Protein AF-A0A536EDR3-F1 (afdb_monomer_lite)

Sequence (91 aa):
MSAYGLRVNRAAQEHVRSRLARLAAVEEAVATGSVVESAYEALAEAPSMLVVASLDDVTLSPRRPNLPGAASRPNWSIALPRTLEQLRRDA

Structure (mmCIF, N/CA/C/O backbone):
data_AF-A0A536EDR3-F1
#
_entry.id   AF-A0A536EDR3-F1
#
loop_
_atom_site.group_PDB
_atom_site.id
_atom_site.type_symbol
_atom_site.label_atom_id
_atom_site.label_alt_id
_atom_site.label_comp_id
_atom_site.label_asym_id
_atom_site.label_entity_id
_atom_site.label_seq_id
_atom_site.pdbx_PDB_ins_code
_atom_site.Cartn_x
_atom_site.Cartn_y
_atom_site.Cartn_z
_atom_site.occupancy
_atom_site.B_iso_or_equiv
_atom_site.auth_seq_id
_atom_site.auth_comp_id
_atom_site.auth_asym_id
_atom_site.auth_atom_id
_atom_site.pdbx_PDB_model_num
ATOM 1 N N . MET A 1 1 ? -3.345 3.440 -23.100 1.00 73.00 1 MET A N 1
ATOM 2 C CA . MET A 1 1 ? -2.582 2.254 -22.644 1.00 73.00 1 MET A CA 1
ATO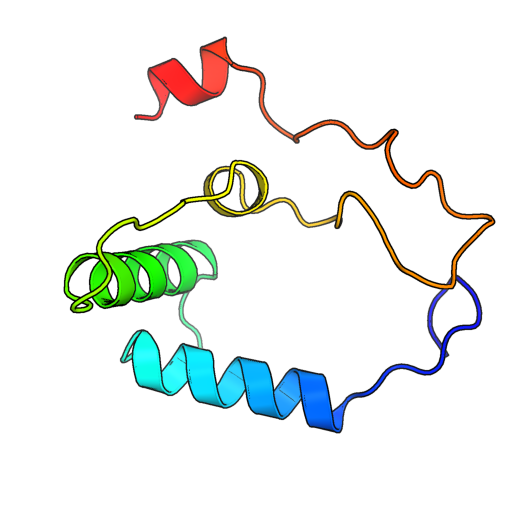M 3 C C . MET A 1 1 ? -1.543 2.708 -21.628 1.00 73.00 1 MET A C 1
ATOM 5 O O . MET A 1 1 ? -1.224 3.891 -21.621 1.00 73.00 1 MET A O 1
ATOM 9 N N . SER A 1 2 ? -1.080 1.828 -20.738 1.00 84.06 2 SER A N 1
ATOM 10 C CA . SER A 1 2 ? 0.046 2.124 -19.840 1.00 84.06 2 SER A CA 1
ATOM 11 C C . SER A 1 2 ? 1.369 2.155 -20.618 1.00 84.06 2 SER A C 1
ATOM 13 O O . SER A 1 2 ? 1.416 1.710 -21.765 1.00 84.06 2 SER A O 1
ATOM 15 N N . ALA A 1 3 ? 2.455 2.597 -19.975 1.00 87.12 3 ALA A N 1
ATOM 16 C CA . ALA A 1 3 ? 3.812 2.536 -20.534 1.00 87.12 3 ALA A CA 1
ATOM 17 C C . ALA A 1 3 ? 4.274 1.108 -20.911 1.00 87.12 3 ALA A C 1
ATOM 19 O O . ALA A 1 3 ? 5.239 0.951 -21.647 1.00 87.12 3 ALA A O 1
ATOM 20 N N . TYR A 1 4 ? 3.569 0.073 -20.438 1.00 90.50 4 TYR A N 1
ATOM 21 C CA . TYR A 1 4 ? 3.843 -1.342 -20.718 1.00 90.50 4 TYR A CA 1
ATOM 22 C C . TYR A 1 4 ? 2.786 -1.983 -21.630 1.00 90.50 4 TYR A C 1
ATOM 24 O O . TYR A 1 4 ? 2.635 -3.199 -21.645 1.00 90.50 4 TYR A O 1
ATOM 32 N N . GLY A 1 5 ? 1.989 -1.178 -22.340 1.00 90.19 5 GLY A N 1
ATOM 33 C CA . GLY A 1 5 ? 0.988 -1.675 -23.286 1.00 90.19 5 GLY A CA 1
ATOM 34 C C . GLY A 1 5 ? -0.272 -2.275 -22.652 1.00 90.19 5 GLY A C 1
ATOM 35 O O . GLY 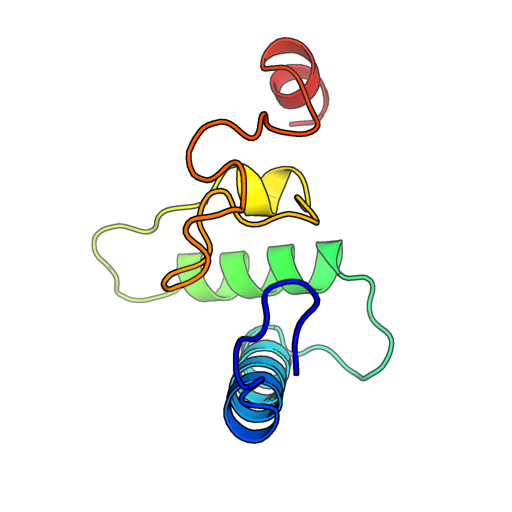A 1 5 ? -1.117 -2.821 -23.353 1.00 90.19 5 GLY A O 1
ATOM 36 N N . LEU A 1 6 ? -0.456 -2.145 -21.336 1.00 90.00 6 LEU A N 1
ATOM 37 C CA . LEU A 1 6 ? -1.638 -2.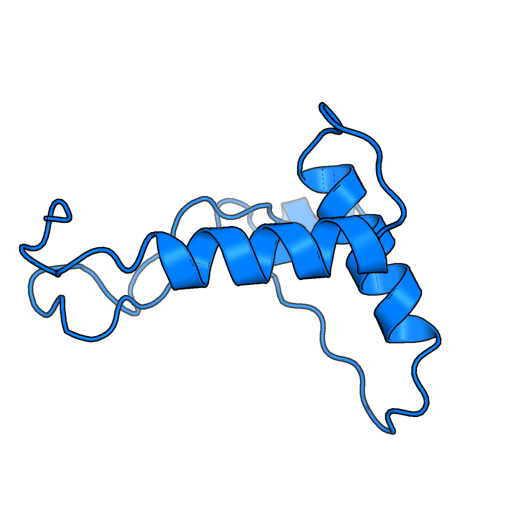671 -20.653 1.00 90.00 6 LEU A CA 1
ATOM 38 C C . LEU A 1 6 ? -2.826 -1.708 -20.757 1.00 90.00 6 LEU A C 1
ATOM 40 O O . LEU A 1 6 ? -2.673 -0.479 -20.768 1.00 90.00 6 LEU A O 1
ATOM 44 N N . ARG A 1 7 ? -4.045 -2.255 -20.788 1.00 91.88 7 ARG A N 1
ATOM 45 C CA . ARG A 1 7 ? -5.271 -1.453 -20.709 1.00 91.88 7 ARG A CA 1
ATOM 46 C C . ARG A 1 7 ? -5.460 -0.949 -19.279 1.00 91.88 7 ARG A C 1
ATOM 48 O O . ARG A 1 7 ? -5.582 -1.734 -18.346 1.00 91.88 7 ARG A O 1
ATOM 55 N N . VAL A 1 8 ? -5.513 0.370 -19.116 1.00 89.62 8 VAL A N 1
ATOM 56 C CA . VAL A 1 8 ? -5.768 1.003 -17.817 1.00 89.62 8 VAL A CA 1
ATOM 57 C C . VAL A 1 8 ? -7.266 0.952 -17.532 1.00 89.62 8 VAL A C 1
ATOM 59 O O . VAL A 1 8 ? -8.063 1.480 -18.310 1.00 89.62 8 VAL A O 1
ATOM 62 N N . ASN A 1 9 ? -7.656 0.324 -16.423 1.00 92.31 9 ASN A N 1
ATOM 63 C CA . ASN A 1 9 ? -9.048 0.289 -15.987 1.00 92.31 9 ASN A CA 1
ATOM 64 C C . ASN A 1 9 ? -9.367 1.512 -15.113 1.00 92.31 9 ASN A C 1
ATOM 66 O O . ASN A 1 9 ? -9.336 1.433 -13.886 1.00 92.31 9 ASN A O 1
ATOM 70 N N . ARG A 1 10 ? -9.670 2.645 -15.759 1.00 93.81 10 ARG A N 1
ATOM 71 C CA . ARG A 1 10 ? -9.964 3.910 -15.064 1.00 93.81 10 ARG A CA 1
ATOM 72 C C . ARG A 1 10 ? -11.180 3.814 -14.142 1.00 93.81 10 ARG A C 1
ATOM 74 O O . ARG A 1 10 ? -11.137 4.349 -13.044 1.00 93.81 10 ARG A O 1
ATOM 81 N N . ALA A 1 11 ? -12.217 3.083 -14.552 1.00 95.44 11 ALA A N 1
ATOM 82 C CA . ALA A 1 11 ? -13.413 2.886 -13.735 1.00 95.44 11 ALA A CA 1
ATOM 83 C C . ALA A 1 11 ? -13.091 2.156 -12.420 1.00 95.44 11 ALA A C 1
ATOM 85 O O . ALA A 1 11 ? -13.541 2.567 -11.356 1.00 95.44 11 ALA A O 1
ATOM 86 N N . ALA A 1 12 ? -12.252 1.114 -12.470 1.00 93.19 12 ALA A N 1
ATOM 87 C CA . ALA A 1 12 ? -11.797 0.433 -11.258 1.00 93.19 12 ALA A CA 1
ATOM 88 C C . ALA A 1 12 ? -10.923 1.331 -10.367 1.00 93.19 12 ALA A C 1
ATOM 90 O O . ALA A 1 12 ? -11.051 1.271 -9.146 1.00 93.19 12 ALA A O 1
ATOM 91 N N . GLN A 1 13 ? -10.058 2.167 -10.956 1.00 92.38 13 GLN A N 1
ATOM 92 C CA . GLN A 1 13 ? -9.254 3.125 -10.186 1.00 92.38 13 GLN A CA 1
ATOM 93 C C . GLN A 1 13 ? -10.140 4.127 -9.438 1.00 92.38 13 GLN A C 1
ATOM 95 O O . GLN A 1 13 ? -9.944 4.324 -8.241 1.00 92.38 13 GLN A O 1
ATOM 100 N N . GLU A 1 14 ? -11.140 4.697 -10.114 1.00 94.25 14 GLU A N 1
ATOM 101 C CA . GLU A 1 14 ? -12.076 5.642 -9.498 1.00 94.25 14 GLU A CA 1
ATOM 102 C C . GLU A 1 14 ? -12.905 4.976 -8.394 1.00 94.25 14 GLU A C 1
ATOM 104 O O . GLU A 1 14 ? -13.063 5.514 -7.302 1.00 94.25 14 GLU A O 1
ATOM 109 N N . HIS A 1 15 ? -13.352 3.740 -8.623 1.00 95.19 15 HIS A N 1
ATOM 110 C CA . HIS A 1 15 ? -14.079 2.977 -7.614 1.00 95.19 15 HIS A CA 1
ATOM 111 C C . HIS A 1 15 ? -13.247 2.722 -6.342 1.00 95.19 15 HIS A C 1
ATOM 113 O O . HIS A 1 15 ? -13.767 2.805 -5.229 1.00 95.19 15 HIS A O 1
ATOM 119 N N . VAL A 1 16 ? -11.952 2.414 -6.478 1.00 92.31 16 VAL A N 1
ATOM 120 C CA . VAL A 1 16 ? -11.049 2.274 -5.322 1.00 92.31 16 VAL A CA 1
ATOM 121 C C . VAL A 1 16 ? -10.850 3.618 -4.622 1.00 92.31 16 VAL A C 1
ATOM 123 O O . VAL A 1 16 ? -10.946 3.670 -3.398 1.00 92.31 16 VAL A O 1
ATOM 126 N N . ARG A 1 17 ? -10.645 4.702 -5.381 1.00 91.06 17 ARG A N 1
ATOM 127 C CA . ARG A 1 17 ? -10.490 6.058 -4.837 1.00 91.06 17 ARG A CA 1
ATOM 128 C C . ARG A 1 17 ? -11.709 6.483 -4.015 1.00 91.06 17 ARG A C 1
ATOM 130 O O . ARG A 1 17 ? -11.540 6.906 -2.877 1.00 91.06 17 ARG A O 1
ATOM 137 N N . SER A 1 18 ? -12.918 6.298 -4.541 1.00 91.12 18 SER A N 1
ATOM 138 C CA . SER A 1 18 ? -14.167 6.609 -3.833 1.00 91.12 18 SER A CA 1
ATOM 139 C C . SER A 1 18 ? -14.324 5.797 -2.540 1.00 91.12 18 SER A C 1
ATOM 141 O O . SER A 1 18 ? -14.708 6.343 -1.504 1.00 91.12 18 SER A O 1
ATOM 143 N N . ARG A 1 19 ? -13.969 4.502 -2.555 1.00 91.69 19 ARG A N 1
ATOM 144 C CA . ARG A 1 19 ? -14.001 3.671 -1.341 1.00 91.69 19 ARG A CA 1
ATOM 145 C C . ARG A 1 19 ? -13.004 4.134 -0.284 1.00 91.69 19 ARG A C 1
ATOM 147 O O . ARG A 1 19 ? -13.378 4.162 0.883 1.00 91.69 19 ARG A O 1
ATOM 154 N N . LEU A 1 20 ? -11.785 4.496 -0.684 1.00 90.31 20 LEU A N 1
ATOM 155 C CA . LEU A 1 20 ? -10.775 5.027 0.233 1.00 90.31 20 LEU A CA 1
ATOM 156 C C . LEU A 1 20 ? -11.206 6.369 0.822 1.00 90.31 20 LEU A C 1
ATOM 158 O O . LEU A 1 20 ? -11.130 6.524 2.030 1.00 90.31 20 LEU A O 1
ATOM 162 N N . ALA A 1 21 ? -11.732 7.289 0.008 1.00 89.06 21 ALA A N 1
ATOM 163 C CA . ALA A 1 21 ? -12.224 8.579 0.495 1.00 89.06 21 ALA A CA 1
ATOM 164 C C . ALA A 1 21 ? -13.319 8.410 1.561 1.00 89.06 21 ALA A C 1
ATOM 166 O O . ALA A 1 21 ? -13.271 9.039 2.613 1.00 89.06 21 ALA A O 1
ATOM 167 N N . ARG A 1 22 ? -14.266 7.489 1.326 1.00 89.19 22 ARG A N 1
ATOM 168 C CA . ARG A 1 22 ? -15.320 7.170 2.297 1.00 89.19 22 ARG A CA 1
ATOM 169 C C . ARG A 1 22 ? -14.777 6.511 3.565 1.00 89.19 22 ARG A C 1
ATOM 171 O O . ARG A 1 22 ? -15.264 6.818 4.643 1.00 89.19 22 ARG A O 1
ATOM 178 N N . LEU A 1 23 ? -13.833 5.577 3.435 1.00 86.88 23 LEU A N 1
ATOM 179 C CA . LEU A 1 23 ? -13.267 4.844 4.572 1.00 86.88 23 LEU A CA 1
ATOM 180 C C . LEU A 1 23 ? -12.405 5.751 5.458 1.00 86.88 23 LEU A C 1
ATOM 182 O O . LEU A 1 23 ? -12.523 5.697 6.672 1.00 86.88 23 LEU A O 1
ATOM 186 N N . ALA A 1 24 ? -11.572 6.585 4.838 1.00 83.31 24 ALA A N 1
ATOM 187 C CA . ALA A 1 24 ? -10.677 7.514 5.515 1.00 83.31 24 ALA A CA 1
ATOM 188 C C . ALA A 1 24 ? -11.380 8.804 5.982 1.00 83.31 24 ALA A C 1
ATOM 190 O O . ALA A 1 24 ? -10.735 9.645 6.592 1.00 83.31 24 ALA A O 1
ATOM 191 N N . ALA A 1 25 ? -12.674 8.981 5.680 1.00 83.88 25 ALA A N 1
ATOM 192 C CA . ALA A 1 25 ? -13.457 10.177 6.011 1.00 83.88 25 ALA A CA 1
ATOM 193 C C . ALA A 1 25 ? -12.778 11.506 5.602 1.00 83.88 25 ALA A C 1
ATOM 195 O O . ALA A 1 25 ? -12.909 12.521 6.281 1.00 83.88 25 ALA A O 1
ATOM 196 N N . VAL A 1 26 ? -12.051 11.498 4.481 1.00 79.69 26 VAL A N 1
ATOM 197 C CA . VAL A 1 26 ? -11.288 12.650 3.980 1.00 79.69 26 VAL A CA 1
ATOM 198 C C . VAL A 1 26 ? -12.080 13.446 2.943 1.00 79.69 26 VAL A C 1
ATOM 200 O O . VAL A 1 26 ? -12.717 12.872 2.056 1.00 79.69 26 VAL A O 1
ATOM 203 N N . GLU A 1 27 ? -11.998 14.775 3.022 1.00 74.88 27 GLU A N 1
ATOM 204 C CA . GLU A 1 27 ? -12.473 15.684 1.972 1.00 74.88 27 GLU A CA 1
ATOM 205 C C . GLU A 1 27 ? -11.518 15.691 0.757 1.00 74.88 27 GLU A C 1
ATOM 207 O O . GLU A 1 27 ? -10.434 15.096 0.768 1.00 74.88 27 GLU A O 1
ATOM 212 N N . GLU A 1 28 ? -11.913 16.347 -0.338 1.00 68.25 28 GLU A N 1
ATOM 213 C CA . GLU A 1 28 ? -11.028 16.510 -1.494 1.00 68.25 28 GLU A CA 1
ATOM 214 C C . GLU A 1 28 ? -9.780 17.348 -1.129 1.00 68.25 28 GLU A C 1
ATOM 216 O O . GLU A 1 28 ? -9.856 18.288 -0.349 1.00 68.25 28 GLU A O 1
ATOM 221 N N . ALA A 1 29 ? -8.626 17.012 -1.727 1.00 72.12 29 ALA A N 1
ATOM 222 C CA . ALA A 1 29 ? -7.316 17.677 -1.561 1.00 72.12 29 ALA A CA 1
ATOM 223 C C . ALA A 1 29 ? -6.478 17.359 -0.297 1.00 72.12 29 ALA A C 1
ATOM 225 O O . ALA A 1 29 ? -5.526 18.079 0.004 1.00 72.12 29 ALA A O 1
ATOM 226 N N . VAL A 1 30 ? -6.730 16.239 0.386 1.00 84.12 30 VAL A N 1
ATOM 227 C CA . VAL A 1 30 ? -5.866 15.747 1.481 1.00 84.12 30 VAL A CA 1
ATOM 228 C C . VAL A 1 30 ? -4.570 15.101 0.957 1.00 84.12 30 VAL A C 1
ATOM 230 O O . VAL A 1 30 ? -4.550 14.464 -0.101 1.00 84.12 30 VAL A O 1
ATOM 233 N N . ALA A 1 31 ? -3.469 15.255 1.703 1.00 89.88 31 ALA A N 1
ATOM 234 C CA . ALA A 1 31 ? -2.187 14.625 1.392 1.00 89.88 31 ALA A CA 1
ATOM 235 C C . ALA A 1 31 ? -2.295 13.089 1.404 1.00 89.88 31 ALA A C 1
ATOM 237 O O . ALA A 1 31 ? -2.922 12.509 2.286 1.00 89.88 31 ALA A O 1
ATOM 238 N N . THR A 1 32 ? -1.630 12.412 0.460 1.00 89.94 32 THR A N 1
ATOM 239 C CA . THR A 1 32 ? -1.685 10.942 0.333 1.00 89.94 32 THR A CA 1
ATOM 240 C C . THR A 1 32 ? -1.333 10.214 1.632 1.00 89.94 32 THR A C 1
ATOM 242 O O . THR A 1 32 ? -1.975 9.217 1.942 1.00 89.94 32 THR A O 1
ATOM 245 N N . GLY A 1 33 ? -0.354 10.718 2.394 1.00 92.12 33 GLY A N 1
ATOM 246 C CA . GLY A 1 33 ? 0.037 10.147 3.689 1.00 92.12 33 GLY A CA 1
ATOM 247 C C . GLY A 1 33 ? -1.124 10.085 4.677 1.00 92.12 33 GLY A C 1
ATOM 248 O O . GLY A 1 33 ? -1.431 9.012 5.178 1.00 92.12 33 GLY A O 1
ATOM 249 N N . SER A 1 34 ? -1.855 11.188 4.843 1.00 91.56 34 SER A N 1
ATOM 250 C CA . SER A 1 34 ? -3.015 11.241 5.739 1.00 91.56 34 SER A CA 1
ATOM 251 C C . SER A 1 34 ? -4.148 10.315 5.284 1.00 91.56 34 SER A C 1
ATOM 253 O O . SER A 1 34 ? -4.796 9.683 6.106 1.00 91.56 34 SER A O 1
ATOM 255 N N . VAL A 1 35 ? -4.363 10.161 3.969 1.00 92.44 35 VAL A N 1
ATOM 256 C CA . VAL A 1 35 ? -5.345 9.185 3.453 1.00 92.44 35 VAL A CA 1
ATOM 257 C C . VAL A 1 35 ? -4.940 7.749 3.802 1.00 92.44 35 VAL A C 1
ATOM 259 O O . VAL A 1 35 ? -5.801 6.931 4.122 1.00 92.44 35 VAL A O 1
ATOM 262 N N . VAL A 1 36 ? -3.644 7.429 3.724 1.00 93.69 36 VAL A N 1
ATOM 263 C CA . VAL A 1 36 ? -3.106 6.114 4.099 1.00 93.69 36 VAL A CA 1
ATOM 264 C C . VAL A 1 36 ? -3.263 5.878 5.600 1.00 93.69 36 VAL A C 1
ATOM 266 O O . VAL A 1 36 ? -3.784 4.833 5.980 1.00 93.69 36 VAL A O 1
ATOM 269 N N . GLU A 1 37 ? -2.878 6.845 6.434 1.00 93.19 37 GLU A N 1
ATOM 270 C CA . GLU A 1 37 ? -3.019 6.782 7.894 1.00 93.19 37 GLU A CA 1
ATOM 271 C C . GLU A 1 37 ? -4.473 6.524 8.302 1.00 93.19 37 GLU A C 1
ATOM 273 O O . GLU A 1 37 ? -4.755 5.492 8.907 1.00 93.19 37 GLU A O 1
ATOM 278 N N . SER A 1 38 ? -5.418 7.360 7.862 1.00 93.62 38 SER A N 1
ATOM 279 C CA . SER A 1 38 ? -6.838 7.197 8.204 1.00 93.62 38 SER A CA 1
ATOM 280 C C . SER A 1 38 ? -7.452 5.901 7.661 1.00 93.62 38 SER A C 1
ATOM 282 O O . SER A 1 38 ? -8.338 5.315 8.283 1.00 93.62 38 SER A O 1
ATOM 284 N N . ALA A 1 39 ? -6.982 5.397 6.513 1.00 93.75 39 ALA A N 1
ATOM 285 C CA . ALA A 1 39 ? -7.408 4.087 6.028 1.00 93.75 39 ALA A CA 1
ATOM 286 C C . ALA A 1 39 ? -6.923 2.952 6.947 1.00 93.75 39 ALA A C 1
ATOM 288 O O . ALA A 1 39 ? -7.680 2.015 7.199 1.00 93.75 39 ALA A O 1
ATOM 289 N N . TYR A 1 40 ? -5.689 3.029 7.456 1.00 94.69 40 TYR A N 1
ATOM 290 C CA . TYR A 1 40 ? -5.160 2.050 8.405 1.00 94.69 40 TYR A CA 1
ATOM 291 C C . TYR A 1 40 ? -5.784 2.174 9.801 1.00 94.69 40 TYR A C 1
ATOM 293 O O . TYR A 1 40 ? -6.023 1.141 10.421 1.00 94.69 40 TYR A O 1
ATOM 301 N N . GLU A 1 41 ? -6.137 3.379 10.259 1.00 94.19 41 GLU A N 1
ATOM 302 C CA . GLU A 1 41 ? -6.936 3.587 11.479 1.00 94.19 41 GLU A CA 1
ATOM 303 C C . GLU A 1 41 ? -8.291 2.875 11.372 1.00 94.19 41 GLU A C 1
ATOM 305 O O . GLU A 1 41 ? -8.659 2.086 12.240 1.00 94.19 41 GLU A O 1
ATOM 310 N N . ALA A 1 42 ? -9.000 3.049 10.252 1.00 93.62 42 ALA A N 1
ATOM 311 C CA . ALA A 1 42 ? -10.268 2.360 10.022 1.00 93.62 42 ALA A CA 1
ATOM 312 C C . ALA A 1 42 ? -10.114 0.827 9.932 1.00 93.62 42 ALA A C 1
ATOM 314 O O . ALA A 1 42 ? -11.016 0.086 10.326 1.00 93.62 42 ALA A O 1
ATOM 315 N N . LEU A 1 43 ? -8.984 0.331 9.411 1.00 93.25 43 LEU A N 1
ATOM 316 C CA . LEU A 1 43 ? -8.679 -1.104 9.388 1.00 93.25 43 LEU A CA 1
ATOM 317 C C . LEU A 1 43 ? -8.339 -1.654 10.777 1.00 93.25 43 LEU A C 1
ATOM 319 O O . LEU A 1 43 ? -8.668 -2.807 11.045 1.00 93.25 43 LEU A O 1
ATOM 323 N N . ALA A 1 44 ? -7.705 -0.862 11.644 1.00 95.19 44 ALA A N 1
ATOM 324 C CA . ALA A 1 44 ? -7.369 -1.260 13.011 1.00 95.19 44 ALA A CA 1
ATOM 325 C C . ALA A 1 44 ? -8.622 -1.510 13.869 1.00 95.19 44 ALA A C 1
ATOM 327 O O . ALA A 1 44 ? -8.619 -2.413 14.700 1.00 95.19 44 ALA A O 1
ATOM 328 N N . GLU A 1 45 ? -9.705 -0.776 13.602 1.00 95.00 45 GLU A N 1
ATOM 329 C CA . GLU A 1 45 ? -11.013 -0.946 14.254 1.00 95.00 45 GLU A CA 1
ATOM 330 C C . GLU A 1 45 ? -11.884 -2.046 13.614 1.00 95.00 45 GLU A C 1
ATOM 332 O O . GLU A 1 45 ? -12.987 -2.346 14.079 1.00 95.00 45 GLU A 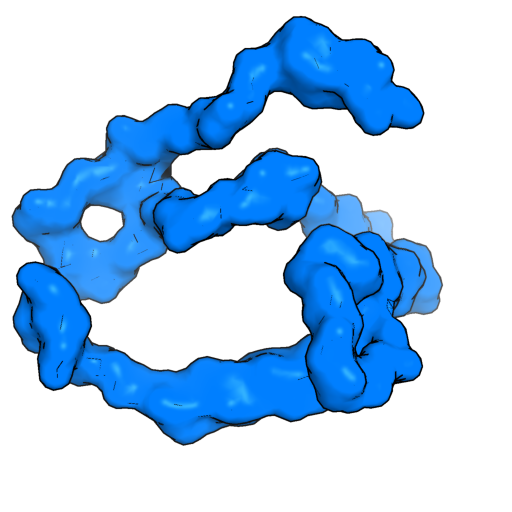O 1
ATOM 337 N N . ALA A 1 46 ? -11.431 -2.663 12.517 1.00 94.69 46 ALA A N 1
ATOM 338 C CA . ALA A 1 46 ? -12.195 -3.713 11.857 1.00 94.69 46 ALA A CA 1
ATOM 339 C C . ALA A 1 46 ? -12.236 -4.989 12.724 1.00 94.69 46 ALA A C 1
ATOM 341 O O . ALA A 1 46 ? -11.242 -5.333 13.362 1.00 94.69 46 ALA A O 1
ATOM 342 N N . PRO A 1 47 ? -13.316 -5.793 12.667 1.00 96.62 47 PRO A N 1
ATOM 343 C CA . PRO A 1 47 ? -13.424 -7.065 13.391 1.00 96.62 47 PRO A CA 1
ATOM 344 C C . PRO A 1 47 ? -12.580 -8.186 12.744 1.00 96.62 47 PRO A C 1
ATOM 346 O O . PRO A 1 47 ? -13.000 -9.340 12.653 1.00 96.62 47 PRO A O 1
ATOM 349 N N . SER A 1 48 ? -11.400 -7.841 12.231 1.00 97.00 48 SER A N 1
ATOM 350 C CA . SER A 1 48 ? -10.454 -8.761 11.610 1.00 97.00 48 SER A CA 1
ATOM 351 C C . SER A 1 48 ? -9.541 -9.353 12.677 1.00 97.00 48 SER A C 1
ATOM 353 O O . SER A 1 48 ? -8.996 -8.634 13.504 1.00 97.00 48 SER A O 1
ATOM 355 N N . MET A 1 49 ? -9.311 -10.666 12.628 1.00 98.06 49 MET A N 1
ATOM 356 C CA . MET A 1 49 ? -8.364 -11.326 13.538 1.00 98.06 49 MET A CA 1
ATOM 357 C C . MET A 1 49 ? -6.917 -10.844 13.332 1.00 98.06 49 MET A C 1
ATOM 359 O O . MET A 1 49 ? -6.125 -10.843 14.269 1.00 98.06 49 MET A O 1
ATOM 363 N N . LEU A 1 50 ? -6.571 -10.459 12.101 1.00 97.38 50 LEU A N 1
ATOM 364 C CA . LEU A 1 50 ? -5.258 -9.950 11.729 1.00 97.38 50 LEU A CA 1
ATOM 365 C C . LEU A 1 50 ? -5.421 -8.747 10.803 1.00 97.38 50 LEU A C 1
ATOM 367 O O . LEU A 1 50 ? -6.134 -8.822 9.801 1.00 97.38 50 LEU A O 1
ATOM 371 N N . VAL A 1 51 ? -4.696 -7.677 11.112 1.00 95.94 51 VAL A N 1
ATOM 372 C CA . VAL A 1 51 ? -4.522 -6.507 10.250 1.00 95.94 51 VAL A CA 1
ATOM 373 C C . VAL A 1 51 ? -3.060 -6.463 9.820 1.00 95.94 51 VAL A C 1
ATOM 375 O O . VAL A 1 51 ? -2.161 -6.694 10.627 1.00 95.94 51 VAL A O 1
ATOM 378 N N . VAL A 1 52 ? -2.816 -6.208 8.536 1.00 96.31 52 VAL A N 1
ATOM 379 C CA . VAL A 1 52 ? -1.467 -6.170 7.961 1.00 96.31 52 VAL A CA 1
ATOM 380 C C . VAL A 1 52 ? -1.246 -4.813 7.317 1.00 96.31 52 VAL A C 1
ATOM 382 O O . VAL A 1 52 ? -2.027 -4.414 6.457 1.00 96.31 52 VAL A O 1
ATOM 385 N N . ALA A 1 53 ? -0.155 -4.150 7.694 1.00 94.25 53 ALA A N 1
ATOM 386 C CA . ALA A 1 53 ? 0.339 -2.955 7.025 1.00 94.25 53 ALA A CA 1
ATOM 387 C C . ALA A 1 53 ? 1.492 -3.302 6.080 1.00 94.25 53 ALA A C 1
ATOM 389 O O . ALA A 1 53 ? 2.368 -4.104 6.415 1.00 94.25 53 ALA A O 1
ATOM 390 N N . SER A 1 54 ? 1.490 -2.706 4.887 1.00 93.81 54 SER A N 1
ATOM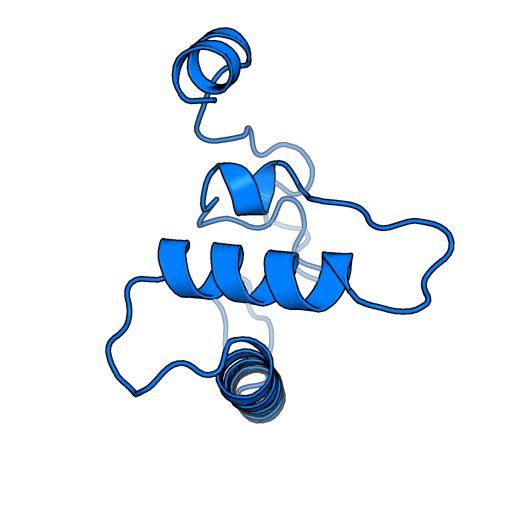 391 C CA . SER A 1 54 ? 2.563 -2.899 3.911 1.00 93.81 54 SER A CA 1
ATOM 392 C C . SER A 1 54 ? 3.641 -1.822 4.057 1.00 93.81 54 SER A C 1
ATOM 394 O O . SER A 1 54 ? 3.338 -0.642 4.217 1.00 93.81 54 SER A O 1
ATOM 396 N N . LEU A 1 55 ? 4.918 -2.205 3.944 1.00 94.06 55 LEU A N 1
ATOM 397 C CA . LEU A 1 55 ? 6.021 -1.233 3.931 1.00 94.06 55 LEU A CA 1
ATOM 398 C C . LEU A 1 55 ? 6.001 -0.332 2.684 1.00 94.06 55 LEU A C 1
ATOM 400 O O . LEU A 1 55 ? 6.545 0.771 2.718 1.00 94.06 55 LEU A O 1
ATOM 404 N N . ASP A 1 56 ? 5.364 -0.771 1.593 1.00 95.06 56 ASP A N 1
ATOM 405 C CA . ASP A 1 56 ? 5.102 0.086 0.435 1.00 95.06 56 ASP A CA 1
ATOM 406 C C . ASP A 1 56 ? 4.216 1.278 0.829 1.00 95.06 56 ASP A C 1
ATOM 408 O O . ASP A 1 56 ? 4.518 2.401 0.435 1.00 95.06 56 ASP A O 1
ATOM 412 N N . ASP A 1 57 ? 3.180 1.068 1.647 1.00 94.19 57 ASP A N 1
ATOM 413 C CA . ASP A 1 57 ? 2.303 2.154 2.098 1.00 94.19 57 ASP A CA 1
ATOM 414 C C . ASP A 1 57 ? 2.983 3.031 3.155 1.00 94.19 57 ASP A C 1
ATOM 416 O O . ASP A 1 57 ? 2.915 4.252 3.048 1.00 94.19 57 ASP A O 1
ATOM 420 N N . VAL A 1 58 ? 3.724 2.438 4.105 1.00 93.25 58 VAL A N 1
ATOM 421 C CA . VAL A 1 58 ? 4.520 3.196 5.101 1.00 93.25 58 VAL A CA 1
ATOM 422 C C . VAL A 1 58 ? 5.498 4.154 4.417 1.00 93.25 58 VAL A C 1
ATOM 424 O O . VAL A 1 58 ? 5.741 5.263 4.881 1.00 93.25 58 VAL A O 1
ATOM 427 N N . THR A 1 59 ? 6.068 3.736 3.288 1.00 93.94 59 THR A N 1
ATOM 428 C CA . THR A 1 59 ? 7.030 4.546 2.536 1.00 93.94 59 THR A CA 1
ATOM 429 C C . THR A 1 59 ? 6.404 5.400 1.435 1.00 93.94 59 THR A C 1
ATOM 431 O O . THR A 1 59 ? 7.138 6.088 0.721 1.00 93.94 59 THR A O 1
ATOM 434 N N . LEU A 1 60 ? 5.076 5.350 1.273 1.00 94.31 60 LEU A N 1
ATOM 435 C CA . LEU A 1 60 ? 4.340 5.945 0.153 1.00 94.31 60 LEU A CA 1
ATOM 436 C C . LEU A 1 60 ? 4.980 5.611 -1.205 1.00 94.31 60 LEU A C 1
ATOM 438 O O . LEU A 1 60 ? 5.118 6.466 -2.084 1.00 94.31 60 LEU A O 1
ATOM 442 N N . SER A 1 61 ? 5.405 4.354 -1.362 1.00 94.88 61 SER A N 1
ATOM 443 C CA . SER A 1 61 ? 6.126 3.853 -2.525 1.00 94.88 61 SER A CA 1
ATOM 444 C C . SER A 1 61 ? 5.335 4.139 -3.809 1.00 94.88 61 SER A C 1
ATOM 446 O O . SER A 1 61 ? 4.263 3.568 -4.036 1.00 94.88 61 SER A O 1
ATOM 448 N N . PRO A 1 62 ? 5.852 4.988 -4.719 1.00 91.44 62 PRO A N 1
ATOM 449 C CA . PRO A 1 62 ? 5.123 5.357 -5.931 1.00 91.44 62 PRO A CA 1
ATOM 450 C C . PRO A 1 62 ? 5.083 4.211 -6.953 1.00 91.44 62 PRO A C 1
ATOM 452 O O . PRO A 1 62 ? 4.374 4.282 -7.960 1.00 91.44 62 PRO A O 1
ATOM 455 N N . ARG A 1 63 ? 5.875 3.151 -6.744 1.00 91.56 63 ARG A N 1
ATOM 456 C CA . ARG A 1 63 ? 6.047 2.049 -7.689 1.00 91.56 63 ARG A CA 1
ATOM 457 C C . ARG A 1 63 ? 5.650 0.726 -7.054 1.00 91.56 63 ARG A C 1
ATOM 459 O O . ARG A 1 63 ? 6.335 0.222 -6.181 1.00 91.56 63 ARG A O 1
ATOM 466 N N . ARG A 1 64 ? 4.635 0.076 -7.628 1.00 92.12 64 ARG A N 1
ATOM 467 C CA . ARG A 1 64 ? 4.241 -1.285 -7.234 1.00 92.12 64 ARG A CA 1
ATOM 468 C C . ARG A 1 64 ? 5.395 -2.284 -7.415 1.00 92.12 64 ARG A C 1
ATOM 470 O O . ARG A 1 64 ? 6.039 -2.244 -8.472 1.00 92.12 64 ARG A O 1
ATOM 477 N N . PRO A 1 65 ? 5.603 -3.238 -6.493 1.00 94.94 65 PRO A N 1
ATOM 478 C CA . PRO A 1 65 ? 6.631 -4.270 -6.649 1.00 94.94 65 PRO A CA 1
ATOM 479 C C . PRO A 1 65 ? 6.362 -5.163 -7.867 1.00 94.94 65 PRO A C 1
ATOM 481 O O . PRO A 1 65 ? 7.287 -5.567 -8.568 1.00 94.94 65 PRO A O 1
ATOM 484 N N . ASN A 1 66 ? 5.088 -5.379 -8.199 1.00 95.19 66 ASN A N 1
ATOM 485 C CA . ASN A 1 66 ? 4.655 -6.144 -9.361 1.00 95.19 66 ASN A CA 1
ATOM 486 C C . ASN A 1 66 ? 3.525 -5.436 -10.117 1.00 95.19 66 ASN A C 1
ATOM 488 O O . ASN A 1 66 ? 2.626 -4.854 -9.508 1.00 95.19 66 ASN A O 1
ATOM 492 N N . LEU A 1 67 ? 3.559 -5.530 -11.446 1.00 93.50 67 LEU A N 1
ATOM 493 C CA . LEU A 1 67 ? 2.465 -5.157 -12.334 1.00 93.50 67 LEU A CA 1
ATOM 494 C C . LEU A 1 67 ? 2.110 -6.369 -13.215 1.00 93.50 67 LEU A C 1
ATOM 496 O O . LEU A 1 67 ? 2.817 -6.635 -14.193 1.00 93.50 67 LEU A O 1
ATOM 500 N N . PRO A 1 68 ? 1.029 -7.104 -12.894 1.00 92.38 68 PRO A N 1
ATOM 501 C CA . PRO A 1 68 ? 0.601 -8.258 -13.678 1.00 92.38 68 PRO A CA 1
ATOM 502 C C . PRO A 1 68 ? 0.424 -7.926 -15.164 1.00 92.38 68 PRO A C 1
ATOM 504 O O . PRO A 1 68 ? -0.127 -6.884 -15.518 1.00 92.38 68 PRO A O 1
ATOM 507 N N . GLY A 1 69 ? 0.904 -8.815 -16.036 1.00 93.56 69 GLY A N 1
ATOM 508 C CA . GLY A 1 69 ? 0.860 -8.645 -17.492 1.00 93.56 69 GLY A CA 1
ATOM 509 C C . GLY A 1 69 ? 1.977 -7.774 -18.083 1.00 93.56 69 GLY A C 1
ATOM 510 O O . GLY A 1 69 ? 2.140 -7.763 -19.298 1.00 93.56 69 GLY A O 1
ATOM 511 N N . ALA A 1 70 ? 2.783 -7.083 -17.269 1.00 94.44 70 ALA A N 1
ATOM 512 C CA . ALA A 1 70 ? 3.911 -6.279 -17.746 1.00 94.44 70 ALA A CA 1
ATOM 513 C C . ALA A 1 70 ? 5.240 -7.042 -17.610 1.00 94.44 70 ALA A C 1
ATOM 515 O O . ALA A 1 70 ? 6.055 -6.711 -16.752 1.00 94.44 70 ALA A O 1
ATOM 516 N N . ALA A 1 71 ? 5.466 -8.069 -18.435 1.00 93.38 71 ALA A N 1
ATOM 517 C CA . ALA A 1 71 ? 6.653 -8.932 -18.332 1.00 93.38 71 ALA A CA 1
ATOM 518 C C . ALA A 1 71 ? 7.990 -8.201 -18.579 1.00 93.38 71 ALA A C 1
ATOM 520 O O . ALA A 1 71 ? 9.004 -8.576 -18.005 1.00 93.38 71 ALA A O 1
ATOM 521 N N . SER A 1 72 ? 7.995 -7.138 -19.391 1.00 93.81 72 SER A N 1
ATOM 522 C CA . SER A 1 72 ? 9.187 -6.317 -19.668 1.00 93.81 72 SER A CA 1
ATOM 523 C C . SER A 1 72 ? 9.529 -5.314 -18.559 1.00 93.81 72 SER A C 1
ATOM 525 O O . SER A 1 72 ? 10.545 -4.624 -18.628 1.00 93.81 72 SER A O 1
ATOM 527 N N . ARG A 1 73 ? 8.677 -5.194 -17.536 1.00 94.56 73 ARG A N 1
ATOM 528 C CA . ARG A 1 73 ? 8.927 -4.355 -16.364 1.00 94.56 73 ARG A CA 1
ATOM 529 C C . ARG A 1 73 ? 9.838 -5.109 -15.386 1.00 94.56 73 ARG A C 1
ATOM 531 O O . ARG A 1 73 ? 9.662 -6.316 -15.241 1.00 94.56 73 ARG A O 1
ATOM 538 N N . PRO A 1 74 ? 10.728 -4.426 -14.639 1.00 95.50 74 PRO A N 1
ATOM 539 C CA . PRO A 1 74 ? 11.511 -5.040 -13.561 1.00 95.50 74 PRO A CA 1
ATOM 540 C C . PRO A 1 74 ? 10.620 -5.374 -12.350 1.00 95.50 74 PRO A C 1
ATOM 542 O O . PRO A 1 74 ? 10.699 -4.738 -11.303 1.00 95.50 74 PRO A O 1
ATOM 545 N N . ASN A 1 75 ? 9.674 -6.297 -12.516 1.00 96.19 75 ASN A N 1
ATOM 546 C CA . ASN A 1 75 ? 8.832 -6.784 -11.429 1.00 96.19 75 ASN A CA 1
ATOM 547 C C . ASN A 1 75 ? 9.686 -7.574 -10.437 1.00 96.19 75 ASN A C 1
ATOM 549 O O . ASN A 1 75 ? 10.638 -8.240 -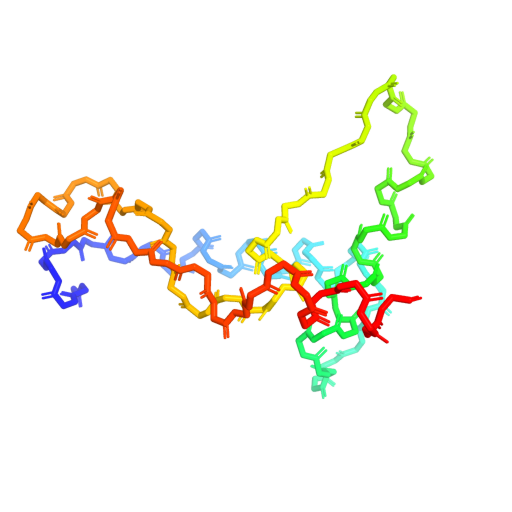10.832 1.00 96.19 75 ASN A O 1
ATOM 553 N N . TRP A 1 76 ? 9.321 -7.511 -9.158 1.00 95.75 76 TRP A N 1
ATOM 554 C CA . TRP A 1 76 ? 9.985 -8.241 -8.069 1.00 95.75 76 TRP A CA 1
ATOM 555 C C . TRP A 1 76 ? 11.448 -7.851 -7.815 1.00 95.75 76 TRP A C 1
ATOM 557 O O . TRP A 1 76 ? 12.123 -8.484 -7.014 1.00 95.75 76 TRP A O 1
ATOM 567 N N . SER A 1 77 ? 11.925 -6.780 -8.452 1.00 96.44 77 SER A N 1
ATOM 568 C CA . SER A 1 77 ? 13.282 -6.252 -8.295 1.00 96.44 77 SER A CA 1
ATOM 569 C C . SER A 1 77 ? 13.281 -4.739 -8.039 1.00 96.44 77 SER A C 1
ATOM 571 O O . SER A 1 77 ? 14.191 -4.025 -8.457 1.00 96.44 77 SER A O 1
ATOM 573 N N . ILE A 1 78 ? 12.214 -4.222 -7.421 1.00 95.62 78 ILE A N 1
ATOM 574 C CA . ILE A 1 78 ? 12.068 -2.807 -7.057 1.00 95.62 78 ILE A CA 1
ATOM 575 C C . ILE A 1 78 ? 12.267 -2.702 -5.552 1.00 95.62 78 ILE A C 1
ATOM 577 O O . ILE A 1 78 ? 11.517 -3.309 -4.793 1.00 95.62 78 ILE A O 1
ATOM 581 N N . ALA A 1 79 ? 13.281 -1.944 -5.141 1.00 95.00 79 ALA A N 1
ATOM 582 C CA . ALA A 1 79 ? 13.545 -1.669 -3.736 1.00 95.00 79 ALA A CA 1
ATOM 583 C C . ALA A 1 79 ? 12.542 -0.654 -3.165 1.00 95.00 79 ALA A C 1
ATOM 585 O O . ALA A 1 79 ? 12.023 0.197 -3.893 1.00 95.00 79 ALA A O 1
ATOM 586 N N . LEU A 1 80 ? 12.326 -0.720 -1.850 1.00 95.12 80 LEU A N 1
ATOM 587 C CA . LEU A 1 80 ? 11.640 0.335 -1.106 1.00 95.12 80 LEU A CA 1
ATOM 588 C C . LEU A 1 80 ? 12.448 1.644 -1.181 1.00 95.12 80 LEU A C 1
ATOM 590 O O . LEU A 1 80 ? 13.678 1.604 -1.257 1.00 95.12 80 LEU A O 1
ATOM 594 N N . PRO A 1 81 ? 11.793 2.816 -1.123 1.00 94.75 81 PRO A N 1
ATOM 595 C CA . PRO A 1 81 ? 12.474 4.108 -1.214 1.00 94.75 81 PRO A CA 1
ATOM 596 C C . PRO A 1 81 ? 13.189 4.516 0.090 1.00 94.75 81 PRO A C 1
ATOM 598 O O . PRO A 1 81 ? 13.814 5.574 0.135 1.00 94.75 81 PRO A O 1
ATOM 601 N N . ARG A 1 82 ? 13.093 3.703 1.152 1.00 94.19 82 ARG A N 1
ATOM 602 C CA . ARG A 1 82 ? 13.719 3.920 2.464 1.00 94.19 82 ARG A CA 1
ATOM 603 C C . ARG A 1 82 ? 14.452 2.658 2.923 1.00 94.19 82 ARG A C 1
ATOM 605 O O . ARG A 1 82 ? 13.997 1.548 2.647 1.00 94.19 82 ARG A O 1
ATOM 612 N N . THR A 1 83 ? 15.555 2.826 3.651 1.00 94.56 83 THR A N 1
ATOM 613 C CA . THR A 1 83 ? 16.236 1.720 4.346 1.00 94.56 83 THR A CA 1
ATOM 614 C C . THR A 1 83 ? 15.515 1.357 5.646 1.00 94.56 83 THR A C 1
ATOM 616 O O . THR A 1 83 ? 14.708 2.133 6.164 1.00 94.56 83 THR A O 1
ATOM 619 N N . LEU A 1 84 ? 15.839 0.194 6.218 1.00 94.25 84 LEU A N 1
ATOM 620 C CA . LEU A 1 84 ? 15.290 -0.226 7.511 1.00 94.25 84 LEU A CA 1
ATOM 621 C C . LEU A 1 84 ? 15.688 0.730 8.647 1.00 94.25 84 LEU A C 1
ATOM 623 O O . LEU A 1 84 ? 14.884 1.011 9.529 1.00 94.25 84 LEU A O 1
ATOM 627 N N . GLU A 1 85 ? 16.908 1.269 8.621 1.00 95.06 85 GLU A N 1
ATOM 628 C CA . GLU A 1 85 ? 17.397 2.228 9.619 1.00 95.06 85 GLU A CA 1
ATOM 629 C C . GLU A 1 85 ? 16.671 3.569 9.518 1.00 95.06 85 GLU A C 1
ATOM 631 O O . GLU A 1 85 ? 16.462 4.219 10.536 1.00 95.06 85 GLU A O 1
ATOM 636 N N . GLN A 1 86 ? 16.303 3.993 8.305 1.00 94.75 86 GLN A N 1
ATOM 637 C CA . GLN A 1 86 ? 15.485 5.191 8.107 1.00 94.75 86 GLN A CA 1
ATOM 638 C C . GLN A 1 86 ? 14.083 4.979 8.677 1.00 94.75 86 GLN A C 1
ATOM 640 O O . GLN A 1 86 ? 13.640 5.781 9.488 1.00 94.75 86 GLN A O 1
ATOM 645 N N . LEU A 1 87 ? 13.445 3.851 8.351 1.00 92.19 87 LEU A N 1
ATOM 646 C CA . LEU A 1 87 ? 12.117 3.511 8.868 1.00 92.19 87 LEU A CA 1
ATOM 647 C C . LEU A 1 87 ? 12.061 3.450 10.399 1.00 92.19 87 LEU A C 1
ATOM 649 O O . LEU A 1 87 ? 11.080 3.873 10.991 1.00 92.19 87 LEU A O 1
ATOM 653 N N . ARG A 1 88 ? 13.116 2.952 11.049 1.00 91.50 88 ARG A N 1
ATOM 654 C CA . ARG A 1 88 ? 13.188 2.877 12.517 1.00 91.50 88 ARG A CA 1
ATOM 655 C C . ARG A 1 88 ? 13.360 4.228 13.213 1.00 91.50 88 ARG A C 1
ATOM 657 O O . ARG A 1 88 ? 13.103 4.293 14.405 1.00 91.50 88 ARG A O 1
ATOM 664 N N . ARG A 1 89 ? 13.872 5.255 12.527 1.00 90.19 89 ARG A N 1
ATOM 665 C CA . ARG A 1 89 ? 14.051 6.600 13.106 1.00 90.19 89 ARG A CA 1
ATOM 666 C C . ARG A 1 89 ? 12.802 7.467 12.992 1.00 90.19 89 ARG A C 1
ATOM 668 O O . ARG A 1 89 ? 12.652 8.379 13.793 1.00 90.19 89 ARG A O 1
ATOM 675 N N . ASP A 1 90 ? 11.982 7.198 11.981 1.00 73.19 90 ASP A N 1
ATOM 676 C CA . ASP A 1 90 ? 10.794 7.987 11.646 1.00 73.19 90 ASP A CA 1
ATOM 677 C C . ASP A 1 90 ? 9.513 7.436 12.320 1.00 73.19 90 ASP A C 1
ATOM 679 O O . ASP A 1 90 ? 8.454 8.044 12.181 1.00 73.19 90 ASP A O 1
ATOM 683 N N . ALA A 1 91 ? 9.610 6.290 13.011 1.00 60.97 91 ALA A N 1
ATOM 684 C CA . ALA A 1 91 ? 8.545 5.660 13.801 1.00 60.97 91 ALA A CA 1
ATOM 685 C C . ALA A 1 91 ? 8.579 6.126 15.262 1.00 60.97 91 ALA A C 1
ATOM 687 O O . ALA A 1 91 ? 7.484 6.297 15.841 1.00 60.97 91 ALA A O 1
#

Secondary structure (DSSP, 8-state):
--TTSPPP-HHHHHHHHHHHHHHTTPPTT--HHHHHHHHHHHHHTSS-S-----HHHHTT-SS-S--TT-TTS-TT----SS-HHHHHH--

Foldseek 3Di:
DPPLPDDDPVVVVVVVVVVLCVQLVDDPPDDLLSSLVSNLVSVVPDPDPDDDDDVCNVQVPPDDLDDPPRPVDNHVPDDRPDDPVRSVVVD

pLDDT: mean 91.28, std 6.51, range [60.97, 98.06]

Radius of gyration: 15.49 Å; chains: 1; bounding box: 33×29×38 Å